Protein AF-A0A7W2YI75-F1 (afdb_monomer_lite)

Secondary structure (DSSP, 8-state):
--HHHHHHHHHHHHHHHHHHHHHHT-S---HHHHTT-HHHHHHHHHHHHHHHS---HHHHHHHHHHHHHHHHHHHHHHHHHHHHHH--

Sequen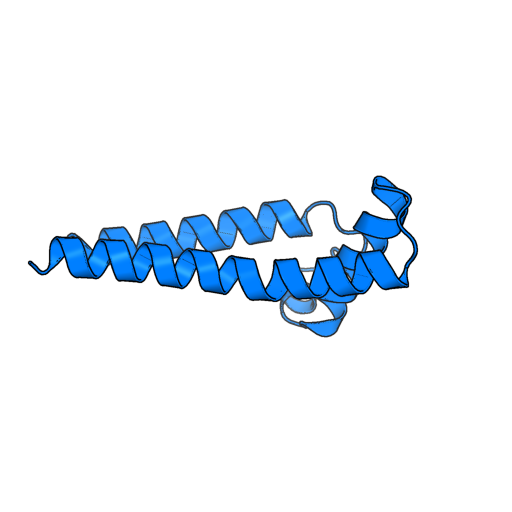ce (88 aa):
MKKSVVISITGGLVMLFLLCVLFSGTANNTGLFDALNPVGAVQGLAFTLSFAAGMPSSIALVMAIAVFVLLPGAVFLVTLRALRRYER

Organism: NCBI:txid2758564

Radius of gyration: 15.54 Å; chains: 1; bounding box: 34×28×42 Å

Foldseek 3Di:
DPVLVVLVVVLVVVLVVVLCVQPVQFPQPVDPVLSVVLVSQLQRQLVSCCPVVVDDSVVSSVVSVCCSPVVNVVSVVVSVVVSVVVVD

pLDDT: mean 79.47, std 9.71, range [55.06, 91.25]

Structure (mmCIF, N/CA/C/O backbone):
data_AF-A0A7W2YI75-F1
#
_entry.id   AF-A0A7W2YI75-F1
#
loop_
_atom_site.group_PDB
_atom_site.id
_atom_site.type_symbol
_atom_site.label_atom_id
_atom_site.label_alt_id
_atom_site.label_comp_id
_atom_site.label_asym_id
_atom_site.label_entity_id
_atom_site.label_seq_id
_atom_site.pdbx_PDB_ins_code
_atom_site.Cartn_x
_atom_site.Cartn_y
_atom_site.Cartn_z
_atom_site.occupancy
_atom_site.B_iso_or_equiv
_atom_site.auth_seq_id
_atom_site.auth_comp_id
_atom_site.auth_asym_id
_atom_site.auth_atom_id
_atom_site.pdbx_PDB_model_num
ATOM 1 N N . MET A 1 1 ? -13.018 5.771 25.392 1.00 61.19 1 MET A N 1
ATOM 2 C CA . MET A 1 1 ? -13.335 5.568 23.956 1.00 61.19 1 MET A CA 1
ATOM 3 C C . MET A 1 1 ? 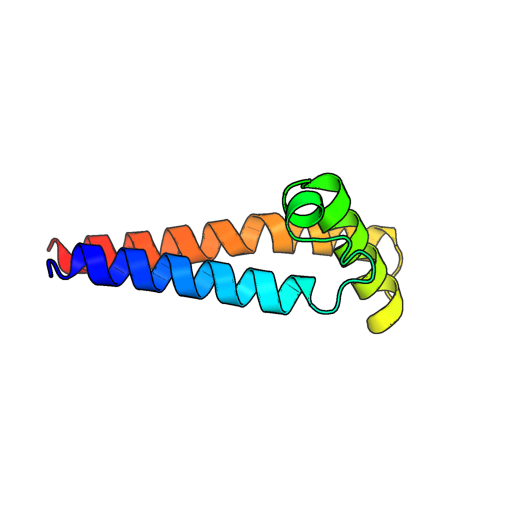-13.886 4.163 23.749 1.00 61.19 1 MET A C 1
ATOM 5 O O . MET A 1 1 ? -13.388 3.242 24.386 1.00 61.19 1 MET A O 1
ATOM 9 N N . LYS A 1 2 ? -14.898 3.979 22.887 1.00 80.62 2 LYS A N 1
ATOM 10 C CA . LYS A 1 2 ? -15.362 2.634 22.491 1.00 80.62 2 LYS A CA 1
ATOM 11 C C . LYS A 1 2 ? -14.199 1.904 21.803 1.00 80.62 2 LYS A C 1
ATOM 13 O O . LYS A 1 2 ? -13.545 2.508 20.957 1.00 80.62 2 LYS A O 1
ATOM 18 N N . LYS A 1 3 ? -13.914 0.640 22.147 1.00 78.69 3 LYS A N 1
ATOM 19 C CA . LYS A 1 3 ? -12.748 -0.072 21.579 1.00 78.69 3 LYS A CA 1
ATOM 20 C C . LYS A 1 3 ? -12.839 -0.231 20.051 1.00 78.69 3 LYS A C 1
ATOM 22 O O . LYS A 1 3 ? -11.810 -0.248 19.390 1.00 78.69 3 LYS A O 1
ATOM 27 N N . SER A 1 4 ? -14.047 -0.212 19.481 1.00 77.31 4 SER A N 1
ATOM 28 C CA . SER A 1 4 ? -14.269 -0.135 18.030 1.00 77.31 4 SER A CA 1
ATOM 29 C C . SER A 1 4 ? -13.690 1.133 17.389 1.00 77.31 4 SER A C 1
ATOM 31 O O . SER A 1 4 ? -13.079 1.056 16.330 1.00 77.31 4 SER A O 1
ATOM 33 N N . VAL A 1 5 ? -13.803 2.287 18.055 1.00 81.25 5 VAL A N 1
ATOM 34 C CA . VAL A 1 5 ? -13.223 3.559 17.585 1.00 81.25 5 VAL A CA 1
ATOM 35 C C . VAL A 1 5 ? -11.699 3.475 17.564 1.00 81.25 5 VAL A C 1
ATOM 37 O O . VAL A 1 5 ? -11.076 3.917 16.606 1.00 81.25 5 VAL A O 1
ATOM 40 N N . VAL A 1 6 ? -11.103 2.851 18.584 1.00 84.81 6 VAL A N 1
ATOM 41 C CA . VAL A 1 6 ? -9.650 2.640 18.648 1.00 84.81 6 VAL A CA 1
ATOM 42 C C . VAL A 1 6 ? -9.183 1.753 17.491 1.00 84.81 6 VAL A C 1
ATOM 44 O O . VAL A 1 6 ? -8.256 2.135 16.790 1.00 84.81 6 VAL A O 1
ATOM 47 N N . ILE A 1 7 ? -9.865 0.632 17.226 1.00 83.44 7 ILE A N 1
ATOM 48 C CA . ILE A 1 7 ? -9.518 -0.289 16.127 1.00 83.44 7 ILE A CA 1
ATOM 49 C C . ILE A 1 7 ? -9.567 0.419 14.764 1.00 83.44 7 ILE A C 1
ATOM 51 O O . ILE A 1 7 ? -8.654 0.251 13.955 1.00 83.44 7 ILE A O 1
ATOM 55 N N . SER A 1 8 ? -10.591 1.239 14.517 1.00 80.94 8 SER A N 1
ATOM 56 C CA . SER A 1 8 ? -10.713 1.992 13.264 1.00 80.94 8 SER A CA 1
ATOM 57 C C . SER A 1 8 ? -9.638 3.072 13.116 1.00 80.94 8 SER A C 1
ATOM 59 O O . SER A 1 8 ?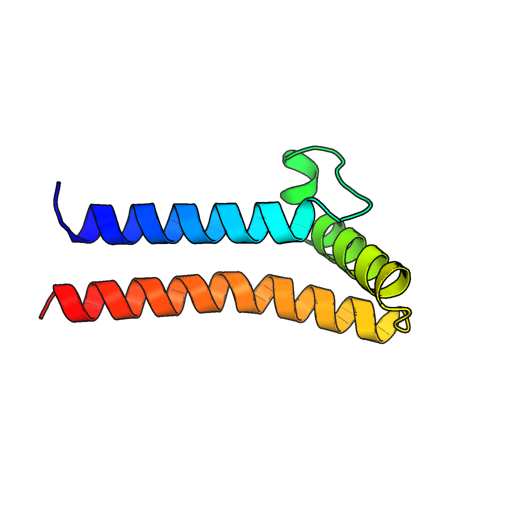 -9.059 3.202 12.039 1.00 80.94 8 SER A O 1
ATOM 61 N N . ILE A 1 9 ? -9.320 3.811 14.189 1.00 85.06 9 ILE A N 1
ATOM 62 C CA . ILE A 1 9 ? -8.239 4.813 14.180 1.00 85.06 9 ILE A CA 1
ATOM 63 C C . ILE A 1 9 ? -6.894 4.134 13.912 1.00 85.06 9 ILE A C 1
ATOM 65 O O . ILE A 1 9 ? -6.136 4.589 13.058 1.00 85.06 9 ILE A O 1
ATOM 69 N N . THR A 1 10 ? -6.609 3.020 14.589 1.00 84.44 10 THR A N 1
ATOM 70 C CA . THR A 1 10 ? -5.375 2.260 14.370 1.00 84.44 10 THR A CA 1
ATOM 71 C C . THR A 1 10 ? -5.295 1.730 12.938 1.00 84.44 10 THR A C 1
ATOM 73 O O . THR A 1 10 ? -4.246 1.857 12.317 1.00 84.44 10 THR A O 1
ATOM 76 N N . GLY A 1 11 ? -6.390 1.208 12.375 1.00 81.62 11 GLY A N 1
ATOM 77 C CA . GLY A 1 11 ? -6.435 0.781 10.971 1.00 81.62 11 GLY A CA 1
ATOM 78 C C . GLY A 1 11 ? -6.136 1.921 9.992 1.00 81.62 11 GLY A C 1
ATOM 79 O O . GLY A 1 11 ? -5.336 1.750 9.074 1.00 81.62 11 GLY A O 1
ATOM 80 N N . GLY A 1 12 ? -6.709 3.105 10.231 1.00 79.31 12 GLY A N 1
ATOM 81 C CA . GLY A 1 12 ? -6.432 4.304 9.438 1.00 79.31 12 GLY A CA 1
ATOM 82 C C . GLY A 1 12 ? -4.974 4.760 9.528 1.00 79.31 12 GLY A C 1
ATOM 83 O O . GLY A 1 12 ? -4.363 5.058 8.504 1.00 79.31 12 GLY A O 1
ATOM 84 N N . LEU A 1 13 ? -4.387 4.751 10.729 1.00 82.81 13 LEU A N 1
ATOM 85 C CA . LEU A 1 13 ? -2.974 5.090 10.933 1.00 82.81 13 LEU A CA 1
ATOM 86 C C . LEU A 1 13 ? -2.035 4.095 10.248 1.00 82.81 13 LEU A C 1
ATOM 88 O O . LEU A 1 13 ? -1.054 4.509 9.639 1.00 82.81 13 LEU A O 1
ATOM 92 N N . VAL A 1 14 ? -2.348 2.799 10.306 1.00 82.75 14 VAL A N 1
ATOM 93 C CA . VAL A 1 14 ? -1.581 1.759 9.605 1.00 82.75 14 VAL A CA 1
ATOM 94 C C . VAL A 1 14 ? -1.647 1.973 8.096 1.00 82.75 14 VAL A C 1
ATOM 96 O O . VAL A 1 14 ? -0.613 1.929 7.436 1.00 82.75 14 VAL A O 1
ATOM 99 N N . MET A 1 15 ? -2.833 2.256 7.552 1.00 80.56 15 MET A N 1
ATOM 100 C CA . MET A 1 15 ? -2.988 2.548 6.127 1.00 80.56 15 MET A CA 1
ATOM 101 C C . MET A 1 15 ? -2.170 3.772 5.712 1.00 80.56 15 MET A C 1
ATOM 103 O O . MET A 1 15 ? -1.423 3.715 4.739 1.00 80.56 15 MET A O 1
ATOM 107 N N . LEU A 1 16 ? -2.285 4.864 6.472 1.00 78.06 16 LEU A N 1
ATOM 108 C CA . LEU A 1 16 ? -1.548 6.096 6.214 1.00 78.06 16 LEU A CA 1
ATOM 109 C C . LEU A 1 16 ? -0.037 5.849 6.245 1.00 78.06 16 LEU A C 1
ATOM 111 O O . LEU A 1 16 ? 0.664 6.252 5.324 1.00 78.06 16 LEU A O 1
ATOM 115 N N . PHE A 1 17 ? 0.454 5.138 7.260 1.00 80.69 17 PHE A N 1
ATOM 116 C CA . PHE A 1 17 ? 1.869 4.802 7.383 1.00 80.69 17 PHE A CA 1
ATOM 117 C C . PHE A 1 17 ? 2.364 3.958 6.204 1.00 80.69 17 PHE A C 1
ATOM 119 O O . PHE A 1 17 ? 3.406 4.263 5.631 1.00 80.69 17 PHE A O 1
ATOM 126 N N . LEU A 1 18 ? 1.604 2.935 5.799 1.00 78.94 18 LEU A N 1
ATOM 127 C CA . LEU A 1 18 ? 1.964 2.089 4.661 1.00 78.94 18 LEU A CA 1
ATOM 128 C C . LEU A 1 18 ? 2.003 2.877 3.351 1.00 78.94 18 LEU A C 1
ATOM 130 O O . LEU A 1 18 ? 2.942 2.705 2.580 1.00 78.94 18 LEU A O 1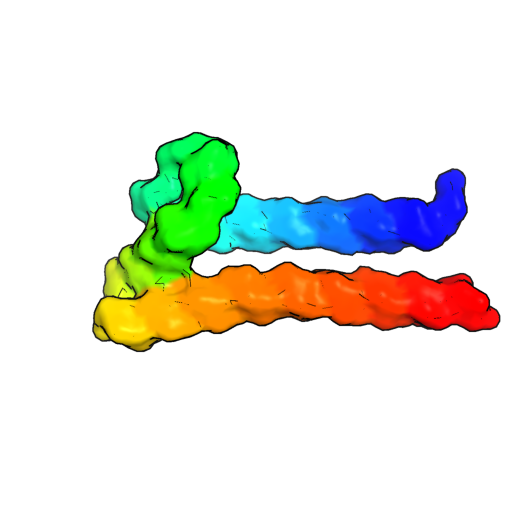
ATOM 134 N N . LEU A 1 19 ? 1.029 3.758 3.112 1.00 74.31 19 LEU A N 1
ATOM 135 C CA . LEU A 1 19 ? 1.040 4.635 1.942 1.00 74.31 19 LEU A CA 1
ATOM 136 C C . LEU A 1 19 ? 2.233 5.594 1.986 1.00 74.31 19 LEU A C 1
ATOM 138 O O . LEU A 1 19 ? 2.936 5.725 0.990 1.00 74.31 19 LEU A O 1
ATOM 142 N N . CYS A 1 20 ? 2.513 6.217 3.133 1.00 74.50 20 CYS A N 1
ATOM 143 C CA . CYS A 1 20 ? 3.664 7.105 3.285 1.00 74.50 20 CYS A CA 1
ATOM 144 C C . CYS A 1 20 ? 4.985 6.388 2.990 1.00 74.50 20 CYS A C 1
ATOM 146 O O . CYS A 1 20 ? 5.793 6.926 2.244 1.00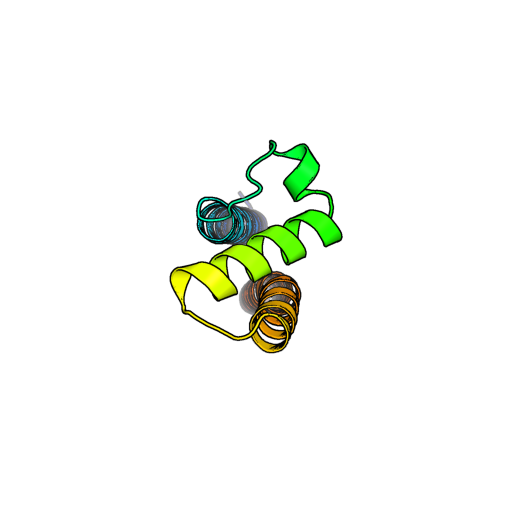 74.50 20 CYS A O 1
ATOM 148 N N . VAL A 1 21 ? 5.191 5.178 3.517 1.00 78.25 21 VAL A N 1
ATOM 149 C CA . VAL A 1 21 ? 6.395 4.374 3.240 1.00 78.25 21 VAL A CA 1
ATOM 150 C C . VAL A 1 21 ? 6.473 3.976 1.767 1.00 78.25 21 VAL A C 1
ATOM 152 O O . VAL A 1 21 ? 7.539 4.042 1.159 1.00 78.25 21 VAL A O 1
ATOM 155 N N . LEU A 1 22 ? 5.345 3.568 1.184 1.00 74.12 22 LEU A N 1
ATOM 156 C CA . LEU A 1 22 ? 5.283 3.126 -0.204 1.00 74.12 22 LEU A CA 1
ATOM 157 C C . LEU A 1 22 ? 5.599 4.270 -1.176 1.00 74.12 22 LEU A C 1
ATOM 159 O O . LEU A 1 22 ? 6.317 4.063 -2.152 1.00 74.12 22 LEU A O 1
ATOM 163 N N . PHE A 1 23 ? 5.091 5.472 -0.897 1.00 71.69 23 PHE A N 1
ATOM 164 C CA . PHE A 1 23 ? 5.253 6.635 -1.767 1.00 71.69 23 PHE A CA 1
ATOM 165 C C . PHE A 1 23 ? 6.500 7.469 -1.468 1.00 71.69 23 PHE A C 1
ATOM 167 O O . PHE A 1 23 ? 7.024 8.079 -2.394 1.00 71.69 23 PHE A O 1
ATOM 174 N N . SER A 1 24 ? 7.068 7.442 -0.255 1.00 71.62 24 SER A N 1
ATOM 175 C CA . SER A 1 24 ? 8.254 8.253 0.078 1.00 71.62 24 SER A CA 1
ATOM 176 C C . SER A 1 24 ? 9.470 7.951 -0.801 1.00 71.62 24 SER A C 1
ATOM 178 O O . SER A 1 24 ? 10.294 8.833 -1.020 1.00 71.62 24 SER A O 1
ATOM 180 N N . GLY A 1 25 ? 9.582 6.727 -1.326 1.00 64.12 25 GLY A N 1
ATOM 181 C CA . GLY A 1 25 ? 10.638 6.323 -2.264 1.00 64.12 25 GLY A CA 1
ATOM 182 C C . GLY A 1 25 ? 10.296 6.521 -3.745 1.00 64.12 25 GLY A C 1
ATOM 183 O O . GLY A 1 25 ? 11.088 6.138 -4.609 1.00 64.12 25 GLY A O 1
ATOM 184 N N . THR A 1 26 ? 9.116 7.058 -4.070 1.00 67.44 26 THR A N 1
ATOM 185 C CA . THR A 1 26 ? 8.678 7.202 -5.462 1.00 67.44 26 THR A CA 1
ATOM 186 C C . THR A 1 26 ? 9.227 8.461 -6.116 1.00 67.44 26 THR A C 1
ATOM 188 O O . THR A 1 26 ? 9.304 9.516 -5.494 1.00 67.44 26 THR A O 1
ATOM 191 N N . ALA A 1 27 ? 9.621 8.366 -7.388 1.00 58.06 27 ALA A N 1
ATOM 192 C CA . ALA A 1 27 ? 10.210 9.503 -8.103 1.00 58.06 27 ALA A CA 1
ATOM 193 C C . ALA A 1 27 ? 9.226 10.669 -8.315 1.00 58.06 27 ALA A C 1
ATOM 195 O O . ALA A 1 27 ? 9.658 11.792 -8.560 1.00 58.06 27 ALA A O 1
ATOM 196 N N . ASN A 1 28 ? 7.917 10.418 -8.194 1.00 58.81 28 ASN A N 1
ATOM 197 C CA . ASN A 1 28 ? 6.857 11.397 -8.419 1.00 58.81 28 ASN A CA 1
ATOM 198 C C . ASN A 1 28 ? 6.213 11.854 -7.096 1.00 58.81 28 ASN A C 1
ATOM 200 O O . ASN A 1 28 ? 5.015 11.699 -6.879 1.00 58.81 28 ASN A O 1
ATOM 204 N N . ASN A 1 29 ? 7.032 12.394 -6.190 1.00 60.25 29 ASN A N 1
ATOM 205 C CA . ASN A 1 29 ? 6.601 12.973 -4.910 1.00 60.25 29 ASN A CA 1
ATOM 206 C C . ASN A 1 29 ? 6.123 14.431 -5.060 1.00 60.25 29 ASN A C 1
ATOM 208 O O . ASN A 1 29 ? 6.464 15.301 -4.255 1.00 60.25 29 ASN A O 1
ATOM 212 N N . THR A 1 30 ? 5.345 14.736 -6.096 1.00 55.06 30 THR A N 1
ATOM 213 C CA . THR A 1 30 ? 4.803 16.078 -6.353 1.00 55.06 30 THR A CA 1
ATOM 214 C C . THR A 1 30 ? 3.586 16.368 -5.456 1.00 55.06 30 THR A C 1
ATOM 216 O O . THR A 1 30 ? 2.470 16.609 -5.888 1.00 55.06 30 THR A O 1
ATOM 219 N N . GLY A 1 31 ? 3.805 16.367 -4.138 1.00 56.78 31 GLY A N 1
ATOM 220 C CA . GLY A 1 31 ? 2.818 16.780 -3.135 1.00 56.78 31 GLY A CA 1
ATOM 221 C C . GLY A 1 31 ? 1.678 15.783 -2.864 1.00 56.78 31 GLY A C 1
ATOM 222 O O . GLY A 1 31 ? 1.397 14.864 -3.628 1.00 56.78 31 GLY A O 1
ATOM 223 N N . LEU A 1 32 ? 0.986 15.985 -1.734 1.00 57.75 32 LEU A N 1
ATOM 224 C CA . LEU A 1 32 ? -0.115 15.127 -1.260 1.00 57.75 32 LEU A CA 1
ATOM 225 C C . LEU A 1 32 ? -1.260 15.003 -2.287 1.00 57.75 32 LEU A C 1
ATOM 227 O O . LEU A 1 32 ? -1.969 14.003 -2.304 1.00 57.75 32 LEU A O 1
ATOM 231 N N . PHE A 1 33 ? -1.435 16.013 -3.143 1.00 57.94 33 PHE A N 1
ATOM 232 C CA . PHE A 1 33 ? -2.495 16.055 -4.149 1.00 57.94 33 PHE A CA 1
ATOM 233 C C . PHE A 1 33 ? -2.208 15.185 -5.380 1.00 57.94 33 PHE A C 1
ATOM 235 O O . PHE A 1 33 ? -3.151 14.603 -5.910 1.00 57.94 33 PHE A O 1
ATOM 242 N N . ASP A 1 34 ? -0.949 14.993 -5.786 1.00 59.69 34 ASP A N 1
ATOM 243 C CA . ASP A 1 34 ? -0.637 14.037 -6.860 1.00 59.69 34 ASP A CA 1
ATOM 244 C C . ASP A 1 34 ? -0.689 12.588 -6.371 1.00 59.69 34 ASP A C 1
ATOM 246 O O . ASP A 1 34 ? -1.036 11.692 -7.139 1.00 59.69 34 ASP A O 1
ATOM 250 N N . ALA A 1 35 ? -0.476 12.353 -5.072 1.00 56.81 35 ALA A N 1
ATOM 251 C CA . ALA A 1 35 ? -0.739 11.054 -4.452 1.00 56.81 35 ALA A CA 1
ATOM 252 C C . ALA A 1 35 ? -2.242 10.694 -4.424 1.00 56.81 35 ALA A C 1
ATOM 254 O O . ALA A 1 35 ? -2.586 9.515 -4.323 1.00 56.81 35 ALA A O 1
ATOM 255 N N . LEU A 1 36 ? -3.142 11.683 -4.544 1.00 65.56 36 LEU A N 1
ATOM 256 C CA . LEU A 1 36 ? -4.582 11.448 -4.720 1.00 65.56 36 LEU A CA 1
ATOM 257 C C . LEU A 1 36 ? -4.942 11.063 -6.162 1.00 65.56 36 LEU A C 1
ATOM 259 O O . LEU A 1 36 ? -6.029 10.529 -6.384 1.00 65.56 36 LEU A O 1
ATOM 263 N N . ASN A 1 37 ? -4.058 11.302 -7.139 1.00 77.69 37 ASN A N 1
ATOM 264 C CA . ASN A 1 37 ? -4.253 10.834 -8.504 1.00 77.69 37 ASN A CA 1
ATOM 265 C C . ASN A 1 37 ? -3.790 9.367 -8.615 1.00 77.69 37 ASN A C 1
ATOM 267 O O . ASN A 1 37 ? -2.584 9.100 -8.621 1.00 77.69 37 ASN A O 1
ATOM 271 N N . PRO A 1 38 ? -4.713 8.397 -8.765 1.00 75.88 38 PRO A N 1
ATOM 272 C CA . PRO A 1 38 ? -4.361 6.978 -8.775 1.00 75.88 38 PRO A CA 1
ATOM 273 C C . PRO A 1 38 ? -3.436 6.610 -9.941 1.00 75.88 38 PRO A C 1
ATOM 275 O O . PRO A 1 38 ? -2.601 5.717 -9.809 1.00 75.88 38 PRO A O 1
ATOM 278 N N . VAL A 1 39 ? -3.541 7.312 -11.073 1.00 82.25 39 VAL A N 1
ATOM 279 C CA . VAL A 1 39 ? -2.680 7.069 -12.237 1.00 82.25 39 VAL A CA 1
ATOM 280 C C . VAL A 1 39 ? -1.256 7.548 -11.953 1.00 82.25 39 VAL A C 1
ATOM 282 O O . VAL A 1 39 ? -0.307 6.805 -12.198 1.00 82.25 39 VAL A O 1
ATOM 285 N N . GLY A 1 40 ? -1.105 8.748 -11.385 1.00 77.19 40 GLY A N 1
ATOM 286 C CA . GLY A 1 40 ? 0.201 9.312 -11.023 1.00 77.19 40 GLY A CA 1
ATOM 287 C C . GLY A 1 40 ? 0.920 8.487 -9.952 1.00 77.19 40 GLY A C 1
ATOM 288 O O . GLY A 1 40 ? 2.112 8.205 -10.083 1.00 77.19 40 GLY A O 1
ATOM 289 N N . ALA A 1 41 ? 0.175 8.017 -8.951 1.00 78.00 41 ALA A N 1
ATOM 290 C CA . ALA A 1 41 ? 0.665 7.136 -7.896 1.00 78.00 41 ALA A CA 1
ATOM 291 C C . ALA A 1 41 ? 1.209 5.803 -8.449 1.00 78.00 41 ALA A C 1
ATOM 293 O O . ALA A 1 41 ? 2.330 5.399 -8.130 1.00 78.00 41 ALA A O 1
ATOM 294 N N . VAL A 1 42 ? 0.449 5.136 -9.326 1.00 85.19 42 VAL A N 1
ATOM 295 C CA . VAL A 1 42 ? 0.877 3.879 -9.964 1.00 85.19 42 VAL A CA 1
ATOM 296 C C . VAL A 1 42 ? 2.085 4.099 -10.872 1.00 85.19 42 VAL A C 1
ATOM 298 O O . VAL A 1 42 ? 3.010 3.291 -10.849 1.00 85.19 42 VAL A O 1
ATOM 301 N N . GLN A 1 43 ? 2.115 5.188 -11.645 1.00 83.31 43 GLN A N 1
ATOM 302 C CA . GLN A 1 43 ? 3.252 5.513 -12.511 1.00 83.31 43 GLN A CA 1
ATOM 303 C C . GLN A 1 43 ? 4.533 5.771 -11.709 1.00 83.31 43 GLN A C 1
ATOM 305 O O . GLN A 1 43 ? 5.582 5.232 -12.059 1.00 83.31 43 GLN A O 1
ATOM 310 N N . GLY A 1 44 ? 4.451 6.527 -10.609 1.00 80.94 44 GLY A N 1
ATOM 311 C CA . GLY A 1 44 ? 5.587 6.768 -9.714 1.00 80.94 44 GLY A CA 1
ATOM 312 C C . GLY A 1 44 ? 6.114 5.481 -9.075 1.00 80.94 44 GLY A C 1
ATOM 313 O O . GLY A 1 44 ? 7.324 5.254 -9.046 1.00 80.94 44 GLY A O 1
ATOM 314 N N . LEU A 1 45 ? 5.211 4.600 -8.632 1.00 81.38 45 LEU A N 1
ATOM 315 C CA . LEU A 1 45 ? 5.560 3.276 -8.108 1.00 81.38 45 LEU A CA 1
ATOM 316 C C . LEU A 1 45 ? 6.209 2.379 -9.160 1.00 81.38 45 LEU A C 1
ATOM 318 O O . LEU A 1 45 ? 7.244 1.773 -8.894 1.00 81.38 45 LEU A O 1
ATOM 322 N N . ALA A 1 46 ? 5.620 2.300 -10.352 1.00 86.00 46 ALA A N 1
ATOM 323 C CA . ALA A 1 46 ? 6.139 1.494 -11.450 1.00 86.00 46 ALA A CA 1
ATOM 324 C C . ALA A 1 46 ? 7.529 1.977 -11.879 1.00 86.00 46 ALA A C 1
ATOM 326 O O . ALA A 1 46 ? 8.427 1.162 -12.083 1.00 86.00 46 ALA A O 1
ATOM 327 N N . PHE A 1 47 ? 7.733 3.295 -11.948 1.00 84.56 47 PHE A N 1
ATOM 328 C CA . PHE A 1 47 ? 9.042 3.873 -12.228 1.00 84.56 47 PHE A CA 1
ATOM 329 C C . PHE A 1 47 ? 10.065 3.457 -11.168 1.00 84.56 47 PHE A C 1
ATOM 331 O O . PHE A 1 47 ? 11.103 2.890 -11.512 1.00 84.56 47 PHE A O 1
ATOM 338 N N . THR A 1 48 ? 9.753 3.639 -9.884 1.00 84.62 48 THR A N 1
ATOM 339 C CA . THR A 1 48 ? 10.663 3.250 -8.799 1.00 84.62 48 THR A CA 1
ATOM 340 C C . THR A 1 48 ? 10.943 1.755 -8.784 1.00 84.62 48 THR A C 1
ATOM 342 O O . THR A 1 48 ? 12.090 1.371 -8.599 1.00 84.62 48 THR A O 1
ATOM 345 N N . LEU A 1 49 ? 9.955 0.896 -9.036 1.00 83.12 49 LEU A N 1
ATOM 346 C CA . LEU A 1 49 ? 10.175 -0.549 -9.138 1.00 83.12 49 LEU A CA 1
ATOM 347 C C . LEU A 1 49 ? 11.064 -0.906 -10.335 1.00 83.12 49 LEU A C 1
ATOM 349 O O . LEU A 1 49 ? 11.972 -1.725 -10.204 1.00 83.12 49 LEU A O 1
ATOM 353 N N . SER A 1 50 ? 10.851 -0.271 -11.488 1.00 85.12 50 SER A N 1
ATOM 354 C CA . SER A 1 50 ? 11.693 -0.501 -12.664 1.00 85.12 50 SER A CA 1
ATOM 355 C C . SER A 1 50 ? 13.138 -0.041 -12.446 1.00 85.12 50 SER A C 1
ATOM 357 O O . SER A 1 50 ? 14.065 -0.737 -12.847 1.00 85.12 50 SER A O 1
ATOM 359 N N . PHE A 1 51 ? 13.341 1.078 -11.742 1.00 83.94 51 PHE A N 1
ATOM 360 C CA . PHE A 1 51 ? 14.663 1.652 -11.502 1.00 83.94 51 PHE A CA 1
ATOM 361 C C . PHE A 1 51 ? 15.398 0.989 -10.328 1.00 83.94 51 PHE A C 1
ATOM 363 O O . PHE A 1 51 ? 16.547 0.584 -10.466 1.00 83.94 51 PHE A O 1
ATOM 370 N N . ALA A 1 52 ? 14.740 0.845 -9.176 1.00 82.19 52 ALA A N 1
ATOM 371 C CA . ALA A 1 52 ? 15.349 0.313 -7.959 1.00 82.19 52 ALA A CA 1
ATOM 372 C C . ALA A 1 52 ? 15.516 -1.211 -7.996 1.00 82.19 52 ALA A C 1
ATOM 374 O O . ALA A 1 52 ? 16.494 -1.728 -7.464 1.00 82.19 52 ALA A O 1
ATOM 375 N N . ALA A 1 53 ? 14.576 -1.932 -8.617 1.00 81.31 53 ALA A N 1
ATOM 376 C CA . ALA A 1 53 ? 14.624 -3.391 -8.714 1.00 81.31 53 ALA A CA 1
ATOM 377 C C . ALA A 1 53 ? 15.023 -3.898 -10.112 1.00 81.31 53 ALA A C 1
ATOM 379 O O . ALA A 1 53 ? 15.029 -5.107 -10.334 1.00 81.31 53 ALA A O 1
ATOM 380 N N . GLY A 1 54 ? 15.343 -3.003 -11.057 1.00 85.62 54 GLY A N 1
ATOM 381 C CA . GLY A 1 54 ? 15.761 -3.371 -12.416 1.00 85.62 54 GLY A CA 1
ATOM 382 C C . GLY A 1 54 ? 14.688 -4.122 -13.212 1.00 85.62 54 GLY A C 1
ATOM 383 O O . GLY A 1 54 ? 15.010 -4.875 -14.130 1.00 85.62 54 GLY A O 1
ATOM 384 N N . MET A 1 55 ? 13.414 -3.985 -12.833 1.00 87.19 55 MET A N 1
ATOM 385 C CA . MET A 1 55 ? 12.326 -4.737 -13.451 1.00 87.19 55 MET A CA 1
ATOM 386 C C . MET A 1 55 ? 11.947 -4.158 -14.822 1.00 87.19 55 MET A C 1
ATOM 388 O O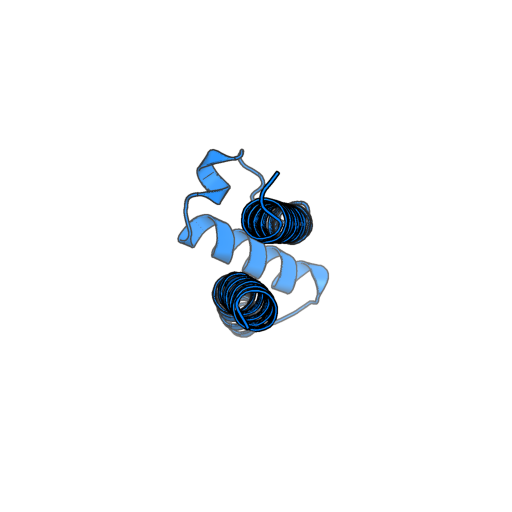 . MET A 1 55 ? 11.917 -2.936 -14.986 1.00 87.19 55 MET A O 1
ATOM 392 N N . PRO A 1 56 ? 11.545 -5.004 -15.791 1.00 90.62 56 PRO A N 1
ATOM 393 C CA . PRO A 1 56 ? 10.894 -4.539 -17.009 1.00 90.62 56 PRO A CA 1
ATOM 394 C C . PRO A 1 56 ? 9.676 -3.676 -16.673 1.00 90.62 56 PRO A C 1
ATOM 396 O O . PRO A 1 56 ? 8.884 -4.024 -15.792 1.00 90.62 56 PRO A O 1
ATOM 399 N N . SER A 1 57 ? 9.495 -2.578 -17.406 1.00 85.19 57 SER A N 1
ATOM 400 C CA . SER A 1 57 ? 8.438 -1.587 -17.152 1.00 85.19 57 SER A CA 1
ATOM 401 C C . SER A 1 57 ? 7.036 -2.204 -17.089 1.00 85.19 57 SER A C 1
ATOM 403 O O . SER A 1 57 ? 6.230 -1.822 -16.244 1.00 85.19 57 SER A O 1
ATOM 405 N N . SER A 1 58 ? 6.761 -3.213 -17.917 1.00 88.62 58 SER A N 1
ATOM 406 C CA . SER A 1 58 ? 5.490 -3.945 -17.932 1.00 88.62 58 SER A CA 1
ATOM 407 C C . SER A 1 58 ? 5.225 -4.673 -16.610 1.00 88.62 58 SER A C 1
ATOM 409 O O . SER A 1 58 ? 4.122 -4.605 -16.074 1.00 88.62 58 SER A O 1
ATOM 411 N N . ILE A 1 59 ? 6.245 -5.341 -16.060 1.00 88.75 59 ILE A N 1
ATOM 412 C CA . ILE A 1 59 ? 6.146 -6.091 -14.799 1.00 88.75 59 ILE A CA 1
ATOM 413 C C . ILE A 1 59 ? 6.025 -5.116 -13.629 1.00 88.75 59 ILE A C 1
ATOM 415 O O . ILE A 1 59 ? 5.168 -5.290 -12.765 1.00 88.75 59 ILE A O 1
ATOM 419 N N . ALA A 1 60 ? 6.836 -4.057 -13.635 1.00 87.50 60 ALA A N 1
ATOM 420 C CA . ALA A 1 60 ? 6.802 -3.019 -12.613 1.00 87.50 60 ALA A CA 1
ATOM 421 C C . ALA A 1 60 ? 5.422 -2.345 -12.519 1.00 87.50 60 ALA A C 1
ATOM 423 O O . ALA A 1 60 ? 4.934 -2.090 -11.421 1.00 87.50 60 ALA A O 1
ATOM 424 N N . LEU A 1 61 ? 4.761 -2.123 -13.658 1.00 87.69 61 LEU A N 1
ATOM 425 C CA . LEU A 1 61 ? 3.425 -1.533 -13.717 1.00 87.69 61 LEU A CA 1
ATOM 426 C C . LEU A 1 61 ? 2.350 -2.473 -13.158 1.00 87.69 61 LEU A C 1
ATOM 428 O O . LEU A 1 61 ? 1.535 -2.049 -12.341 1.00 87.69 61 LEU A O 1
ATOM 432 N N . VAL A 1 62 ? 2.377 -3.757 -13.529 1.00 91.25 62 VAL A N 1
ATOM 433 C CA . VAL A 1 62 ? 1.449 -4.761 -12.974 1.00 91.25 62 VAL A CA 1
ATOM 434 C C . VAL A 1 62 ? 1.624 -4.885 -11.459 1.00 91.25 62 VAL A C 1
ATOM 436 O O . VAL A 1 62 ? 0.638 -4.892 -10.722 1.00 91.25 62 VAL A O 1
ATOM 439 N N . MET A 1 63 ? 2.870 -4.918 -10.984 1.00 87.25 63 MET A N 1
ATOM 440 C CA . MET A 1 63 ? 3.182 -4.971 -9.555 1.00 87.25 63 MET A CA 1
ATOM 441 C C . MET A 1 63 ? 2.726 -3.707 -8.821 1.00 87.25 63 MET A C 1
ATOM 443 O O . MET A 1 63 ? 2.133 -3.812 -7.750 1.00 87.25 63 MET A O 1
ATOM 447 N N . ALA A 1 64 ? 2.936 -2.524 -9.402 1.00 86.69 64 ALA A N 1
ATOM 448 C CA . ALA A 1 64 ? 2.475 -1.262 -8.830 1.00 86.69 64 ALA A CA 1
ATOM 449 C C . ALA A 1 64 ? 0.947 -1.233 -8.667 1.00 86.69 64 ALA A C 1
ATOM 451 O O . ALA A 1 64 ? 0.459 -0.886 -7.592 1.00 86.69 64 ALA A O 1
ATOM 452 N N . ILE A 1 65 ? 0.192 -1.667 -9.684 1.00 88.19 65 ILE A N 1
ATOM 453 C CA . ILE A 1 65 ? -1.274 -1.788 -9.602 1.00 88.19 65 ILE A CA 1
ATOM 454 C C . ILE A 1 65 ? -1.670 -2.791 -8.517 1.00 88.19 65 ILE A C 1
ATOM 456 O O . ILE A 1 65 ? -2.527 -2.494 -7.684 1.00 88.19 65 ILE A O 1
ATOM 460 N N . ALA A 1 66 ? -1.044 -3.971 -8.508 1.00 89.88 66 ALA A N 1
ATOM 461 C CA . ALA A 1 66 ? -1.357 -5.016 -7.543 1.00 89.88 66 ALA A CA 1
ATOM 462 C C . ALA A 1 66 ? -1.148 -4.526 -6.105 1.00 89.88 66 ALA A C 1
ATOM 464 O O . ALA A 1 66 ? -2.044 -4.672 -5.278 1.00 89.88 66 ALA A O 1
ATOM 465 N N . VAL A 1 67 ? -0.015 -3.886 -5.810 1.00 86.69 67 VAL A N 1
ATOM 466 C CA . VAL A 1 67 ? 0.263 -3.322 -4.482 1.00 86.69 67 VAL A CA 1
ATOM 467 C C . VAL A 1 67 ? -0.736 -2.217 -4.138 1.00 86.69 67 VAL A C 1
ATOM 469 O O . VAL A 1 67 ? -1.291 -2.225 -3.039 1.00 86.69 67 VAL A O 1
ATOM 472 N N . PHE A 1 68 ? -1.019 -1.313 -5.078 1.00 84.75 68 PHE A N 1
ATOM 473 C CA . PHE A 1 68 ? -1.936 -0.194 -4.859 1.00 84.75 68 PHE A CA 1
ATOM 474 C C . PHE A 1 68 ? -3.368 -0.645 -4.528 1.00 84.75 68 PHE A C 1
ATOM 476 O O . PHE A 1 68 ? -4.042 0.005 -3.735 1.00 84.75 68 PHE A O 1
ATOM 483 N N . VAL A 1 69 ? -3.827 -1.773 -5.082 1.00 87.19 69 VAL A N 1
ATOM 484 C CA . VAL A 1 69 ? -5.170 -2.326 -4.822 1.00 87.19 69 VAL A CA 1
ATOM 485 C C . VAL A 1 69 ? -5.189 -3.263 -3.611 1.00 87.19 69 VAL A C 1
ATOM 487 O O . VAL A 1 69 ? -6.090 -3.187 -2.771 1.00 87.19 69 VAL A O 1
ATOM 490 N N . LEU A 1 70 ? -4.205 -4.160 -3.501 1.00 88.69 70 LEU A N 1
ATOM 491 C CA . LEU A 1 70 ? -4.187 -5.190 -2.460 1.00 88.69 70 LEU A CA 1
ATOM 492 C C . LEU A 1 70 ? -3.935 -4.607 -1.075 1.00 88.69 70 LEU A C 1
ATOM 494 O O . LEU A 1 70 ? -4.490 -5.109 -0.102 1.00 88.69 70 LEU A O 1
ATOM 498 N N . LEU A 1 71 ? -3.125 -3.556 -0.970 1.00 84.19 71 LEU A N 1
ATOM 499 C CA . LEU A 1 71 ? -2.736 -2.989 0.315 1.00 84.19 71 LEU A CA 1
ATOM 500 C C . LEU A 1 71 ? -3.930 -2.341 1.057 1.00 84.19 71 LEU A C 1
ATOM 502 O O . LEU A 1 71 ? -4.183 -2.749 2.195 1.00 84.19 71 LEU A O 1
ATOM 506 N N . PRO A 1 72 ? -4.751 -1.458 0.441 1.00 82.38 72 PRO A N 1
ATOM 507 C CA . PRO A 1 72 ? -6.005 -1.003 1.049 1.00 82.38 72 PRO A CA 1
ATOM 508 C C . PRO A 1 72 ? -6.963 -2.153 1.378 1.00 82.38 72 PRO A C 1
ATOM 510 O O . PRO A 1 72 ? -7.563 -2.174 2.455 1.00 82.38 72 PRO A O 1
ATOM 513 N N . GLY A 1 73 ? -7.088 -3.130 0.472 1.00 86.62 73 GLY A N 1
ATOM 514 C CA . GLY A 1 73 ? -7.958 -4.291 0.667 1.00 86.62 73 GLY A CA 1
ATOM 515 C C . GLY A 1 73 ? -7.549 -5.136 1.875 1.00 86.62 73 GLY A C 1
ATOM 516 O O . GLY A 1 73 ? -8.394 -5.521 2.684 1.00 86.62 73 GLY A O 1
ATOM 517 N N . ALA A 1 74 ? -6.250 -5.378 2.047 1.00 87.19 74 ALA A N 1
ATOM 518 C CA . ALA A 1 74 ? -5.705 -6.120 3.175 1.00 87.19 74 ALA A CA 1
ATOM 519 C C . ALA A 1 74 ? -5.949 -5.387 4.498 1.00 87.19 74 ALA A C 1
ATOM 521 O O . ALA A 1 74 ? -6.428 -6.006 5.450 1.00 87.19 74 ALA A O 1
ATOM 522 N N . VAL A 1 75 ? -5.692 -4.073 4.552 1.00 86.31 75 VAL A N 1
ATOM 523 C CA . VAL A 1 75 ? -5.955 -3.277 5.761 1.00 86.31 75 VAL A CA 1
ATOM 524 C C . VAL A 1 75 ? -7.441 -3.314 6.109 1.00 86.31 75 VAL A C 1
ATOM 526 O O . VAL A 1 75 ? -7.787 -3.641 7.243 1.00 86.31 75 VAL A O 1
ATOM 529 N N . PHE A 1 76 ? -8.326 -3.097 5.132 1.00 87.75 76 PHE A N 1
ATOM 530 C CA . PHE A 1 76 ? -9.772 -3.172 5.341 1.00 87.75 76 PHE A CA 1
ATOM 531 C C . PHE A 1 76 ? -10.211 -4.529 5.902 1.00 87.75 76 PHE A C 1
ATOM 533 O O . PHE A 1 76 ? -10.928 -4.584 6.904 1.00 87.75 76 PHE A O 1
ATOM 540 N N . LEU A 1 77 ? -9.759 -5.633 5.300 1.00 90.31 77 LEU A N 1
ATOM 541 C CA . LEU A 1 77 ? -10.116 -6.978 5.751 1.00 90.31 77 LEU A CA 1
ATOM 542 C C . LEU A 1 77 ? -9.606 -7.262 7.166 1.00 90.31 77 LEU A C 1
ATOM 544 O O . LEU A 1 77 ? -10.333 -7.859 7.962 1.00 90.31 77 LEU A O 1
ATOM 548 N N . VAL A 1 78 ? -8.390 -6.828 7.505 1.00 88.75 78 VAL A N 1
ATOM 549 C CA . VAL A 1 78 ? -7.817 -7.000 8.848 1.00 88.75 78 VAL A CA 1
ATOM 550 C C . VAL A 1 78 ? -8.598 -6.188 9.879 1.00 88.75 78 VAL A C 1
ATOM 552 O O . VAL A 1 78 ? -9.000 -6.743 10.906 1.00 88.75 78 VAL A O 1
ATOM 555 N N . THR A 1 79 ? -8.885 -4.915 9.598 1.00 87.44 79 THR A N 1
ATOM 556 C CA . THR A 1 79 ? -9.672 -4.051 10.490 1.00 87.44 79 THR A CA 1
ATOM 557 C C . THR A 1 79 ? -11.087 -4.596 10.676 1.00 87.44 79 THR A C 1
ATOM 559 O O . THR A 1 79 ? -11.563 -4.699 11.807 1.00 87.44 79 THR A O 1
ATOM 562 N N . LEU A 1 80 ? -11.738 -5.042 9.598 1.00 88.00 80 LEU A N 1
ATOM 563 C CA . LEU A 1 80 ? -13.068 -5.649 9.652 1.00 88.00 80 LEU A CA 1
ATOM 564 C C . LEU A 1 80 ? -13.068 -6.940 10.479 1.00 88.00 80 LEU A C 1
ATOM 566 O O . LEU A 1 80 ? -13.970 -7.172 11.285 1.00 88.00 80 LEU A O 1
ATOM 570 N N . ARG A 1 81 ? -12.048 -7.788 10.308 1.00 88.44 81 ARG A N 1
ATOM 571 C CA . ARG A 1 81 ? -11.915 -9.038 11.068 1.00 88.44 81 ARG A CA 1
ATOM 572 C C . ARG A 1 81 ? -11.668 -8.767 12.553 1.00 88.44 81 ARG A C 1
ATOM 574 O O . ARG A 1 81 ? -12.207 -9.497 13.384 1.00 88.44 81 ARG A O 1
ATOM 581 N N . ALA A 1 82 ? -10.906 -7.725 12.887 1.00 85.12 82 ALA A N 1
ATOM 582 C CA . ALA A 1 82 ? -10.677 -7.288 14.263 1.00 85.12 82 ALA A CA 1
ATOM 583 C C . ALA A 1 82 ? -11.956 -6.733 14.913 1.00 85.12 82 ALA A C 1
ATOM 585 O O . ALA A 1 82 ? -12.284 -7.128 16.030 1.00 85.12 82 ALA A O 1
ATOM 586 N N . LEU A 1 83 ? -12.716 -5.899 14.195 1.00 86.00 83 LEU A N 1
ATOM 587 C CA . LEU A 1 83 ? -14.006 -5.377 14.658 1.00 86.00 83 LEU A CA 1
ATOM 588 C C . LEU A 1 83 ? -15.009 -6.506 14.931 1.00 86.00 83 LEU A C 1
ATOM 590 O O . LEU A 1 83 ? -15.560 -6.577 16.026 1.00 86.00 83 LEU A O 1
ATOM 594 N N . ARG A 1 84 ? -15.160 -7.462 14.002 1.00 87.06 84 ARG A N 1
ATOM 595 C CA . ARG A 1 84 ? -16.067 -8.616 14.175 1.00 87.06 84 ARG A CA 1
ATOM 596 C C . ARG A 1 84 ? -15.707 -9.519 15.354 1.00 87.06 84 ARG A C 1
ATOM 598 O O . ARG A 1 84 ? -16.593 -10.146 15.924 1.00 87.06 84 ARG A O 1
ATOM 605 N N . ARG A 1 85 ? -14.419 -9.643 15.699 1.00 83.19 85 ARG A N 1
ATOM 606 C CA . ARG A 1 85 ? -13.989 -10.390 16.897 1.00 83.19 85 ARG A CA 1
ATOM 607 C C . ARG A 1 85 ? -14.311 -9.655 18.190 1.00 83.19 85 ARG A C 1
ATOM 609 O O . ARG A 1 85 ? -14.408 -10.306 19.216 1.00 83.19 85 ARG A O 1
ATOM 616 N N . TYR A 1 86 ? -14.410 -8.332 18.132 1.00 74.44 86 TYR A N 1
ATOM 617 C CA . TYR A 1 86 ? -14.653 -7.490 19.293 1.00 74.44 86 TYR A CA 1
ATOM 618 C C . TYR A 1 86 ? -16.152 -7.296 19.589 1.00 74.44 86 TYR A C 1
ATOM 620 O O . TYR A 1 86 ? -16.520 -6.997 20.719 1.00 74.44 86 TYR A O 1
ATOM 628 N N . GLU A 1 87 ? -17.012 -7.440 18.579 1.00 72.81 87 GLU A N 1
ATOM 629 C CA . GLU A 1 87 ? -18.476 -7.386 18.728 1.00 72.81 87 GLU A CA 1
ATOM 630 C C . GLU A 1 87 ? -19.113 -8.709 19.185 1.00 72.81 87 GLU A C 1
ATOM 632 O O . GLU A 1 87 ? -20.283 -8.707 19.563 1.00 72.81 87 GLU A O 1
ATOM 637 N N . ARG A 1 88 ? -18.370 -9.822 19.148 1.00 57.72 88 ARG A N 1
ATOM 638 C CA . ARG A 1 88 ? -18.761 -11.087 19.789 1.00 57.72 88 ARG A CA 1
ATOM 639 C C . ARG A 1 88 ? -18.368 -11.082 21.257 1.00 57.72 88 ARG A C 1
ATOM 641 O O . ARG A 1 88 ? -19.154 -11.639 22.048 1.00 57.72 88 ARG A O 1
#